Protein AF-A0A392NWN7-F1 (afdb_monomer)

Nearest PDB structures (foldseek):
  7k10-assembly1_A  TM=9.072E-01  e=2.361E-02  Homo sapiens
  6bcu-assembly1_B  TM=9.081E-01  e=3.824E-02  Homo sapiens
  7uxh-assembly1_C  TM=7.734E-01  e=1.458E-02  Homo sapiens
  7owg-assembly1_B-2  TM=7.508E-01  e=2.361E-02  Homo sapiens
  8era-assembly1_A  TM=7.576E-01  e=3.824E-02  Homo sapiens

Secondary structure (DSSP, 8-state):
-B-TTS--PPPTT----TTSSPBEEEEEEEEEEPSSTT--EEEEEEETTS-EEEEEE--SS--HHHHT-

Foldseek 3Di:
DADPQDDQDDDPVPDDDPPSGWHFPDWDPDWDFDDDPQRWIWIWTQTPVRDIDIDIDGDDPDPCVVVVD

Radius of gyration: 14.61 Å; Cα contacts (8 Å, |Δi|>4): 95; chains: 1; bounding box: 32×26×40 Å

Organism: NCBI:txid97028

Solvent-accessible surface area (backbone atoms only — not comparable to full-atom values): 4539 Å² total; per-residue (Å²): 104,70,40,90,78,59,91,73,82,86,52,92,85,73,69,79,57,91,82,77,59,52,27,60,69,47,65,56,98,61,70,47,75,42,90,58,99,62,50,34,33,39,39,38,36,33,33,67,79,73,49,77,44,73,42,78,52,75,56,82,92,67,68,63,72,72,75,68,110

Mean predicted aligned error: 3.62 Å

Sequence (69 aa):
VPVVTATISIDRSCQYHEGTFPYFKGLADSVMIMNGINAPKVVECLGSDGCRYRQLAKSGNDDLRQDAV

pLDDT: mean 93.41, std 4.89, range [77.81, 98.06]

InterPro domains:
  IPR000403 Phosphatidylinositol 3-/4-kinase, catalytic domain [PS50290] (27-69)
  IPR011009 Protein kinase-like domain superfamily [SSF56112] (17-68)
  IPR038980 Serine/threonine-protein kinase ATM, plant [PTHR37079] (1-69)

Structure (mmCIF, N/CA/C/O backbone):
data_AF-A0A392NWN7-F1
#
_entry.id   AF-A0A392NWN7-F1
#
loop_
_atom_site.group_PDB
_atom_site.id
_atom_site.type_symbol
_atom_site.label_atom_id
_atom_site.label_alt_id
_atom_site.label_comp_id
_atom_site.label_asym_id
_atom_site.label_entity_id
_atom_site.label_seq_id
_atom_site.pdbx_PDB_ins_code
_atom_site.Cartn_x
_atom_site.Cartn_y
_atom_site.Cartn_z
_atom_site.occupancy
_atom_site.B_iso_or_equiv
_atom_site.auth_seq_id
_atom_site.auth_comp_id
_atom_site.auth_asym_id
_atom_site.auth_atom_id
_atom_site.pdbx_PDB_model_num
ATOM 1 N N . VAL A 1 1 ? -2.083 -8.985 7.276 1.00 88.94 1 VAL A N 1
ATOM 2 C CA . VAL A 1 1 ? -1.193 -7.828 6.985 1.00 88.94 1 VAL A CA 1
ATOM 3 C C . VAL A 1 1 ? -2.007 -6.774 6.240 1.00 88.94 1 VAL A C 1
ATOM 5 O O . VAL A 1 1 ? -2.723 -7.180 5.330 1.00 88.94 1 VAL A O 1
ATOM 8 N N . PRO A 1 2 ? -1.982 -5.485 6.627 1.00 94.50 2 PRO A N 1
ATOM 9 C CA . PRO A 1 2 ? -2.764 -4.426 5.974 1.00 94.50 2 PRO A CA 1
ATOM 10 C C . PRO A 1 2 ? -2.313 -4.156 4.532 1.00 94.50 2 PRO A C 1
ATOM 12 O O . PRO A 1 2 ? -1.184 -4.472 4.153 1.00 94.50 2 PRO A O 1
ATOM 15 N N . VAL A 1 3 ? -3.179 -3.528 3.735 1.00 96.75 3 VAL A N 1
ATOM 16 C CA . VAL A 1 3 ? -2.793 -2.981 2.427 1.00 96.75 3 VAL A CA 1
ATOM 17 C C . VAL A 1 3 ? -2.106 -1.625 2.614 1.00 96.75 3 VAL A C 1
ATOM 19 O O . VAL A 1 3 ? -2.719 -0.682 3.098 1.00 96.75 3 VAL A O 1
ATOM 22 N N . VAL A 1 4 ? -0.839 -1.508 2.205 1.00 94.56 4 VAL A N 1
ATOM 23 C CA . VAL A 1 4 ? 0.017 -0.342 2.526 1.00 94.56 4 VAL A CA 1
ATOM 24 C C . VAL A 1 4 ? -0.431 0.991 1.917 1.0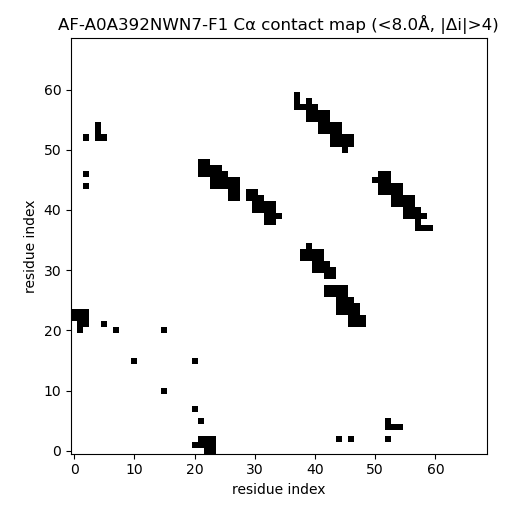0 94.56 4 VAL A C 1
ATOM 26 O O . VAL A 1 4 ? -0.075 2.042 2.433 1.00 94.56 4 VAL A O 1
ATOM 29 N N . THR A 1 5 ? -1.208 0.963 0.833 1.00 96.19 5 THR A N 1
ATOM 30 C CA . THR A 1 5 ? -1.763 2.165 0.185 1.00 96.19 5 THR A CA 1
ATOM 31 C C . THR A 1 5 ? -3.239 2.394 0.503 1.00 96.19 5 THR A C 1
ATOM 33 O O . THR A 1 5 ? -3.840 3.322 -0.035 1.00 96.19 5 THR A O 1
ATOM 36 N N . ALA A 1 6 ? -3.842 1.567 1.364 1.00 95.88 6 ALA A N 1
ATOM 37 C CA . ALA A 1 6 ? -5.191 1.819 1.845 1.00 95.88 6 ALA A CA 1
ATOM 38 C C . ALA A 1 6 ? -5.171 2.925 2.905 1.00 95.88 6 ALA A C 1
ATOM 40 O O . ALA A 1 6 ? -4.319 2.947 3.793 1.00 95.88 6 ALA A O 1
ATOM 41 N N . THR A 1 7 ? -6.144 3.829 2.841 1.00 94.25 7 THR A N 1
ATOM 42 C CA . THR A 1 7 ? -6.366 4.804 3.908 1.00 94.25 7 THR A CA 1
ATOM 43 C C . THR A 1 7 ? -7.022 4.100 5.091 1.00 94.25 7 THR A C 1
ATOM 45 O O . THR A 1 7 ? -8.161 3.651 4.992 1.00 94.25 7 THR A O 1
ATOM 48 N N . ILE A 1 8 ? -6.304 4.006 6.209 1.00 92.75 8 ILE A N 1
ATOM 49 C CA . ILE A 1 8 ? -6.804 3.423 7.458 1.00 92.75 8 ILE A CA 1
ATOM 50 C C . ILE A 1 8 ? -7.047 4.561 8.448 1.00 92.75 8 ILE A C 1
ATOM 52 O O . ILE A 1 8 ? -6.156 5.370 8.708 1.00 92.75 8 ILE A O 1
ATOM 56 N N . SER A 1 9 ? -8.261 4.645 8.990 1.00 92.25 9 SER A N 1
ATOM 57 C CA . SER A 1 9 ? -8.589 5.623 10.028 1.00 92.25 9 SER A CA 1
ATOM 58 C C . SER A 1 9 ? -7.854 5.304 11.330 1.00 92.25 9 SER A C 1
ATOM 60 O O . SER A 1 9 ? -7.726 4.144 11.714 1.00 92.25 9 SER A O 1
ATOM 62 N N . ILE A 1 10 ? -7.394 6.343 12.027 1.00 94.56 10 ILE A N 1
ATOM 63 C CA . ILE A 1 10 ? -6.720 6.191 13.318 1.00 94.56 10 ILE A CA 1
ATOM 64 C C . ILE A 1 10 ? -7.761 5.869 14.393 1.00 94.56 10 ILE A C 1
ATOM 66 O O . ILE A 1 10 ? -8.632 6.694 14.676 1.00 94.56 10 ILE A O 1
ATOM 70 N N . ASP A 1 11 ? -7.616 4.716 15.041 1.00 94.81 11 ASP A N 1
ATOM 71 C CA . ASP A 1 11 ? -8.328 4.396 16.275 1.00 94.81 11 ASP A CA 1
ATOM 72 C C . ASP A 1 11 ? -7.486 4.820 17.489 1.00 94.81 11 ASP A C 1
ATOM 74 O O . ASP A 1 11 ? -6.392 4.303 17.733 1.00 94.81 11 ASP A O 1
ATOM 78 N N . ARG A 1 12 ? -8.008 5.770 18.273 1.00 96.94 12 ARG A N 1
ATOM 79 C CA . ARG A 1 12 ? -7.346 6.299 19.480 1.00 96.94 12 ARG A CA 1
ATOM 80 C C . ARG A 1 12 ? -7.312 5.308 20.642 1.00 96.94 12 ARG A C 1
ATOM 82 O O . ARG A 1 12 ? -6.537 5.508 21.569 1.00 96.94 12 ARG A O 1
ATOM 89 N N . SER A 1 13 ? -8.133 4.262 20.605 1.00 97.25 13 SER A N 1
ATOM 90 C CA . SER A 1 13 ? -8.071 3.148 21.555 1.00 97.25 13 SER A CA 1
ATOM 91 C C . SER A 1 13 ? -6.940 2.160 21.237 1.00 97.25 13 SER A C 1
ATOM 93 O O . SER A 1 13 ? -6.692 1.229 22.008 1.00 97.25 13 SER A O 1
ATOM 95 N N . CYS A 1 14 ? -6.249 2.363 20.105 1.00 95.62 14 CYS A N 1
ATOM 96 C CA . CYS A 1 14 ? -5.220 1.480 19.564 1.00 95.62 14 CYS A CA 1
ATOM 97 C C . CYS A 1 14 ? -5.717 0.049 19.288 1.00 95.62 14 CYS A C 1
ATOM 99 O O . CYS A 1 14 ? -4.914 -0.884 19.269 1.00 95.62 14 CYS A O 1
ATOM 101 N N . GLN A 1 15 ? -7.022 -0.135 19.069 1.00 95.25 15 GLN A N 1
ATOM 102 C CA . GLN A 1 15 ? -7.615 -1.427 18.737 1.00 95.25 15 GLN A CA 1
ATOM 103 C C . GLN A 1 15 ? -7.819 -1.555 17.224 1.00 95.25 15 GLN A C 1
ATOM 105 O O . GLN A 1 15 ? -8.610 -0.847 16.615 1.00 95.25 15 GLN A O 1
ATOM 110 N N . TYR A 1 16 ? -7.123 -2.503 16.600 1.00 93.62 16 TYR A N 1
ATOM 111 C CA . TYR A 1 16 ? -7.255 -2.801 15.171 1.00 93.62 16 TYR A CA 1
ATOM 112 C C . TYR A 1 16 ? -7.616 -4.274 15.001 1.00 93.62 16 TYR A C 1
ATOM 114 O O . TYR A 1 16 ? -6.782 -5.103 14.635 1.00 93.62 16 TYR A O 1
ATOM 122 N N . HIS A 1 17 ? -8.854 -4.612 15.360 1.00 93.19 17 HIS A N 1
ATOM 123 C CA . HIS A 1 17 ? -9.361 -5.975 15.243 1.00 93.19 17 HIS A CA 1
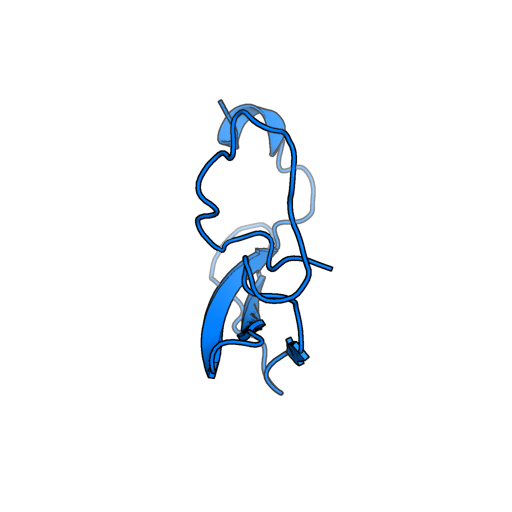ATOM 124 C C . HIS A 1 17 ? -9.437 -6.431 13.781 1.00 93.19 17 HIS A C 1
ATOM 126 O O . HIS A 1 17 ? -9.499 -5.631 12.847 1.00 93.19 17 HIS A O 1
ATOM 132 N N . GLU A 1 18 ? -9.450 -7.744 13.572 1.00 89.94 18 GLU A N 1
ATOM 133 C CA . GLU A 1 18 ? -9.652 -8.295 12.238 1.00 89.94 18 GLU A CA 1
ATOM 134 C C . GLU A 1 18 ? -10.974 -7.787 11.639 1.00 89.94 18 GLU A C 1
ATOM 136 O O . GLU A 1 18 ? -12.003 -7.733 12.311 1.00 89.94 18 GLU A O 1
ATOM 141 N N . GLY A 1 19 ? -10.931 -7.372 10.373 1.00 90.19 19 GLY A N 1
ATOM 142 C CA . GLY A 1 19 ? -12.085 -6.818 9.665 1.00 90.19 19 GLY A CA 1
ATOM 143 C C . GLY A 1 19 ? -12.295 -5.309 9.828 1.00 90.19 19 GLY A 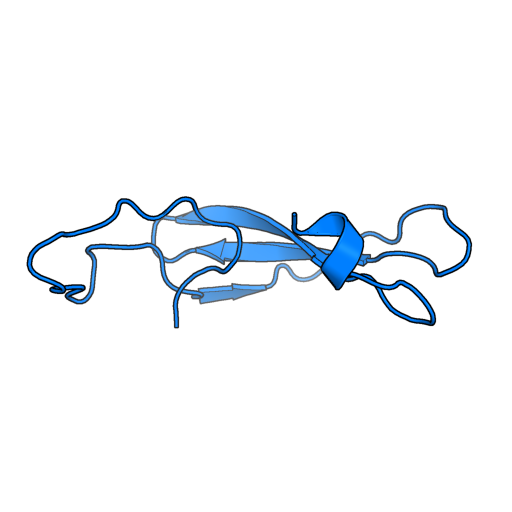C 1
ATOM 144 O O . GLY A 1 19 ? -13.113 -4.759 9.098 1.00 90.19 19 GLY A O 1
ATOM 145 N N . THR A 1 20 ? -11.552 -4.612 10.699 1.00 93.44 20 THR A N 1
ATOM 146 C CA . THR A 1 20 ? -11.667 -3.141 10.819 1.00 93.44 20 THR A CA 1
ATOM 147 C C . THR A 1 20 ? -10.857 -2.374 9.771 1.00 93.44 20 THR A C 1
ATOM 149 O O . THR A 1 20 ? -11.054 -1.175 9.591 1.00 93.44 20 THR A O 1
ATOM 152 N N . PHE A 1 21 ? -9.962 -3.055 9.054 1.00 95.19 21 PHE A N 1
ATOM 153 C CA . PHE A 1 21 ? -9.170 -2.497 7.961 1.00 95.19 21 PHE A CA 1
ATOM 154 C C . PHE A 1 21 ? -8.962 -3.540 6.851 1.00 95.19 21 PHE A C 1
ATOM 156 O O . PHE A 1 21 ? -8.967 -4.748 7.122 1.00 95.19 21 PHE A O 1
ATOM 163 N N . PRO A 1 22 ? -8.751 -3.104 5.596 1.00 96.88 22 PRO A N 1
ATOM 164 C CA . PRO A 1 22 ? -8.486 -4.013 4.492 1.00 96.88 22 PRO A CA 1
ATOM 165 C C . PRO A 1 22 ? -7.113 -4.676 4.646 1.00 96.88 22 PRO A C 1
ATOM 167 O O . PRO A 1 22 ? -6.080 -4.011 4.787 1.00 96.88 22 PRO A O 1
ATOM 170 N N . TYR A 1 23 ? -7.089 -6.005 4.580 1.00 95.38 23 TYR A N 1
ATOM 171 C CA . TYR A 1 23 ? -5.861 -6.791 4.563 1.00 95.38 23 TYR A CA 1
ATOM 172 C C . TYR A 1 23 ? -5.532 -7.295 3.157 1.00 95.38 23 TYR A C 1
ATOM 174 O O . TYR A 1 23 ? -6.398 -7.463 2.301 1.00 95.38 23 TYR A O 1
ATOM 182 N N . PHE A 1 24 ? -4.246 -7.530 2.925 1.00 96.19 24 PHE A N 1
ATOM 183 C CA . PHE A 1 24 ? -3.710 -8.057 1.678 1.00 96.19 24 PHE A CA 1
ATOM 184 C C . PHE A 1 24 ? -4.236 -9.477 1.417 1.00 96.19 24 PHE A C 1
ATOM 186 O O . PHE A 1 24 ? -3.946 -10.386 2.196 1.00 96.19 24 PHE A O 1
ATOM 193 N N . LYS A 1 25 ? -4.985 -9.676 0.325 1.00 97.19 25 LYS A N 1
ATOM 194 C CA . LYS A 1 25 ? -5.396 -11.006 -0.160 1.00 97.19 25 LYS A CA 1
ATOM 195 C C . LYS A 1 25 ? -4.475 -11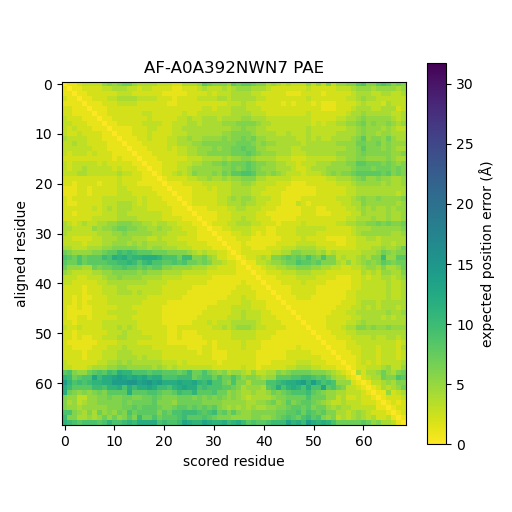.552 -1.249 1.00 97.19 25 LYS A C 1
ATOM 197 O O . LYS A 1 25 ? -4.352 -12.765 -1.374 1.00 97.19 25 LYS A O 1
ATOM 202 N N . GLY A 1 26 ? -3.835 -10.689 -2.033 1.00 96.88 26 GLY A N 1
ATOM 203 C CA . GLY A 1 26 ? -2.944 -11.115 -3.108 1.00 96.88 26 GLY A CA 1
ATOM 204 C C . GLY A 1 26 ? -2.551 -9.978 -4.039 1.00 96.88 26 GLY A C 1
ATOM 205 O O . GLY A 1 26 ? -2.870 -8.817 -3.792 1.00 96.88 26 GLY A O 1
ATOM 206 N N . LEU A 1 27 ? -1.878 -10.333 -5.130 1.00 97.75 27 LEU A N 1
ATOM 207 C CA . LEU A 1 27 ? -1.557 -9.426 -6.229 1.00 97.75 27 LEU A CA 1
ATOM 208 C C . LEU A 1 27 ? -2.371 -9.794 -7.466 1.00 97.75 27 LEU A C 1
ATOM 210 O O . LEU A 1 27 ? -2.757 -10.950 -7.640 1.00 97.75 27 LEU A O 1
ATOM 214 N N . ALA A 1 28 ? -2.600 -8.811 -8.331 1.00 97.25 28 ALA A N 1
ATOM 215 C CA . ALA A 1 28 ? -2.978 -9.083 -9.708 1.00 97.25 28 ALA A CA 1
ATOM 216 C C . ALA A 1 28 ? -1.874 -9.883 -10.428 1.00 97.25 28 ALA A C 1
ATOM 218 O O . ALA A 1 28 ? -0.715 -9.907 -10.013 1.00 97.25 28 ALA A O 1
ATOM 219 N N . ASP A 1 29 ? -2.249 -10.527 -11.525 1.00 97.50 29 ASP A N 1
ATOM 220 C CA . ASP A 1 29 ? -1.394 -11.397 -12.341 1.00 97.50 29 ASP A CA 1
ATOM 221 C C . ASP A 1 29 ? -0.388 -10.644 -13.226 1.00 97.50 29 ASP A C 1
ATOM 223 O O . ASP A 1 29 ? 0.470 -11.251 -13.867 1.00 97.50 29 ASP A O 1
ATOM 227 N N . SER A 1 30 ? -0.488 -9.318 -13.264 1.00 96.56 30 SER A N 1
ATOM 228 C CA . SER A 1 30 ? 0.282 -8.454 -14.143 1.00 96.56 30 SER A CA 1
ATOM 229 C C . SER A 1 30 ? 0.831 -7.237 -13.405 1.00 96.56 30 SER A C 1
ATOM 231 O O . SER A 1 30 ? 0.315 -6.784 -12.381 1.00 96.56 30 SER A O 1
ATOM 233 N N . VAL A 1 31 ? 1.925 -6.709 -13.951 1.00 97.31 31 VAL A N 1
ATOM 234 C CA . VAL A 1 31 ? 2.606 -5.503 -13.479 1.00 97.31 31 VAL A CA 1
ATOM 235 C C . VAL A 1 31 ? 2.716 -4.541 -14.652 1.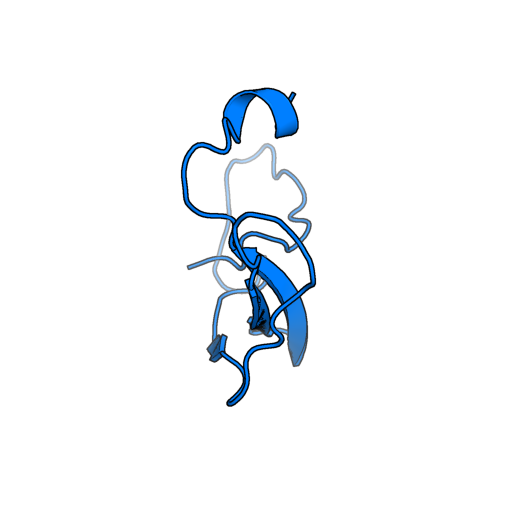00 97.31 31 VAL A C 1
ATOM 237 O O . VAL A 1 31 ? 3.064 -4.945 -15.761 1.00 97.31 31 VAL A O 1
ATOM 240 N N . MET A 1 32 ? 2.454 -3.259 -14.408 1.00 97.88 32 MET A N 1
ATOM 241 C CA . MET A 1 32 ? 2.652 -2.206 -15.402 1.00 97.88 32 MET A CA 1
ATOM 242 C C . MET A 1 32 ? 3.992 -1.511 -15.157 1.00 97.88 32 MET A C 1
ATOM 244 O O . MET A 1 32 ? 4.246 -0.997 -14.069 1.00 97.88 32 MET A O 1
ATOM 248 N N . ILE A 1 33 ? 4.849 -1.476 -16.176 1.00 96.69 33 ILE A N 1
ATOM 249 C CA . ILE A 1 33 ? 6.116 -0.738 -16.135 1.00 96.69 33 ILE A CA 1
ATOM 250 C C . ILE A 1 33 ? 5.867 0.686 -16.627 1.00 96.69 33 ILE A C 1
ATOM 252 O O . ILE A 1 33 ? 5.354 0.882 -17.727 1.00 96.69 33 ILE A O 1
ATOM 256 N N . MET A 1 34 ? 6.221 1.679 -15.814 1.00 94.75 34 MET A N 1
ATOM 257 C CA . MET A 1 34 ? 6.124 3.089 -16.182 1.00 94.75 34 MET A CA 1
ATOM 258 C C . MET A 1 34 ? 7.412 3.578 -16.843 1.00 94.75 34 MET A C 1
ATOM 260 O O . MET A 1 34 ? 8.507 3.090 -16.558 1.00 94.75 34 MET A O 1
ATOM 264 N N . ASN A 1 35 ? 7.280 4.609 -17.677 1.00 91.31 35 ASN A N 1
ATOM 265 C CA . ASN A 1 35 ? 8.429 5.343 -18.195 1.00 91.31 35 ASN A CA 1
ATOM 266 C C . ASN A 1 35 ? 9.163 6.068 -17.054 1.00 91.31 35 ASN A C 1
ATOM 268 O O . ASN A 1 35 ? 8.535 6.642 -16.165 1.00 91.31 35 ASN A O 1
ATOM 272 N N . GLY A 1 36 ? 10.495 6.067 -17.097 1.00 86.75 36 GLY A N 1
ATOM 273 C CA . GLY A 1 36 ? 11.354 6.733 -16.116 1.00 86.75 36 GLY A CA 1
ATOM 274 C C . GLY A 1 36 ? 12.731 6.077 -16.033 1.00 86.75 36 GLY A C 1
ATOM 275 O O . GLY A 1 36 ? 12.888 4.930 -16.446 1.00 86.75 36 GLY A O 1
ATOM 276 N N . ILE A 1 37 ? 13.718 6.794 -15.482 1.00 88.25 37 ILE A N 1
ATOM 277 C CA . ILE A 1 37 ? 15.125 6.346 -15.413 1.00 88.25 37 ILE A CA 1
ATOM 278 C C . ILE A 1 37 ? 15.242 4.965 -14.754 1.00 88.25 37 ILE A C 1
ATOM 280 O O . ILE A 1 37 ? 15.943 4.095 -15.259 1.00 88.25 37 ILE A O 1
ATOM 284 N N . ASN A 1 38 ? 14.493 4.742 -13.672 1.00 89.25 38 ASN A N 1
ATOM 285 C CA . ASN A 1 38 ? 14.548 3.503 -12.893 1.00 89.25 38 ASN A CA 1
ATOM 286 C C . ASN A 1 38 ? 13.421 2.504 -13.218 1.00 89.25 38 ASN A C 1
ATOM 288 O O . ASN A 1 38 ? 13.209 1.553 -12.463 1.00 89.25 38 ASN A O 1
ATOM 292 N N . ALA A 1 39 ? 12.684 2.710 -14.318 1.00 93.81 39 ALA A N 1
ATOM 293 C CA . ALA A 1 39 ? 11.538 1.891 -14.734 1.00 93.81 39 ALA A CA 1
ATOM 294 C C . ALA A 1 39 ? 10.587 1.516 -13.566 1.00 93.81 39 ALA A C 1
ATOM 296 O O . ALA A 1 39 ? 10.509 0.335 -13.188 1.00 93.81 39 ALA A O 1
ATOM 297 N N . PRO A 1 40 ? 9.893 2.496 -12.946 1.00 94.62 40 PRO A N 1
ATOM 298 C CA . PRO A 1 40 ? 8.997 2.248 -11.815 1.00 94.62 40 PRO A CA 1
ATOM 299 C C . PRO A 1 40 ? 7.906 1.227 -12.154 1.00 94.62 40 PRO A C 1
ATOM 301 O O . PRO A 1 40 ? 7.423 1.176 -13.285 1.00 94.62 40 PRO A O 1
ATOM 304 N N . LYS A 1 41 ? 7.504 0.412 -11.175 1.00 97.00 41 LYS A N 1
ATOM 305 C CA . LYS A 1 41 ? 6.549 -0.689 -11.373 1.00 97.00 41 LYS A CA 1
ATOM 306 C C . LYS A 1 41 ? 5.253 -0.402 -10.630 1.00 97.00 41 LYS A C 1
ATOM 308 O O . LYS A 1 41 ? 5.274 -0.224 -9.416 1.00 97.00 41 LYS A O 1
ATOM 313 N N . VAL A 1 42 ? 4.130 -0.388 -11.340 1.00 97.69 42 VAL A N 1
ATOM 314 C CA . VAL A 1 42 ? 2.803 -0.362 -10.723 1.00 97.69 42 VAL A CA 1
ATOM 315 C C . VAL A 1 42 ? 2.333 -1.794 -10.523 1.00 97.69 42 VAL A C 1
ATOM 317 O O . VAL A 1 42 ? 2.194 -2.552 -11.484 1.00 97.69 42 V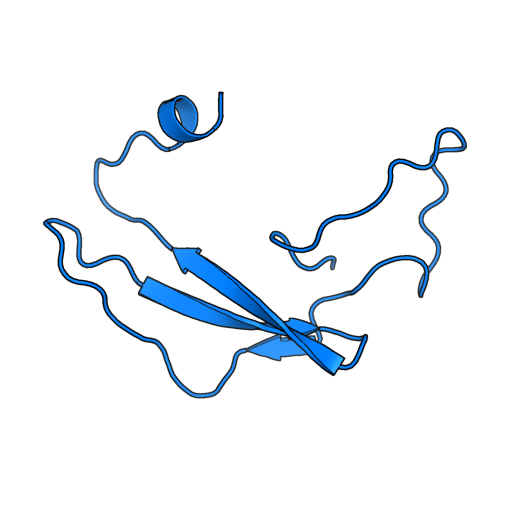AL A O 1
ATOM 320 N N . VAL A 1 43 ? 2.068 -2.135 -9.268 1.00 97.62 43 VAL A N 1
ATOM 321 C CA . VAL A 1 43 ? 1.501 -3.413 -8.843 1.00 97.62 43 VAL A CA 1
ATOM 322 C C . VAL A 1 43 ? 0.098 -3.159 -8.291 1.00 97.62 43 VAL A C 1
ATOM 324 O O . VAL A 1 43 ? -0.129 -2.170 -7.592 1.00 97.62 43 VAL A O 1
ATOM 327 N N . GLU A 1 44 ? -0.852 -4.040 -8.596 1.00 98.00 44 GLU A N 1
ATOM 328 C CA . GLU A 1 44 ? -2.197 -3.994 -8.017 1.00 98.00 44 GLU A CA 1
ATOM 329 C C . GLU A 1 44 ? -2.344 -5.037 -6.907 1.00 98.00 44 GLU A C 1
ATOM 331 O O . GLU A 1 44 ? -2.240 -6.238 -7.144 1.00 98.00 44 GLU A O 1
ATOM 336 N N . CYS A 1 45 ? -2.610 -4.566 -5.692 1.00 97.94 45 CYS A N 1
ATOM 337 C CA . CYS A 1 45 ? -2.946 -5.381 -4.533 1.00 97.94 45 CYS A CA 1
ATOM 338 C C . CYS A 1 45 ? -4.460 -5.631 -4.482 1.00 97.94 45 CYS A C 1
ATOM 340 O O . CYS A 1 45 ? -5.255 -4.699 -4.617 1.00 97.94 45 CYS A O 1
ATOM 342 N N . LEU A 1 46 ? -4.855 -6.881 -4.256 1.00 98.06 46 LEU A N 1
ATOM 343 C CA . LEU A 1 46 ? -6.234 -7.291 -4.020 1.00 98.06 46 LEU A CA 1
ATOM 344 C C . LEU A 1 46 ? -6.510 -7.231 -2.514 1.00 98.06 46 LEU A C 1
ATOM 346 O O . LEU A 1 46 ? -5.867 -7.939 -1.733 1.00 98.06 46 LEU A O 1
ATOM 350 N N . GLY A 1 47 ? -7.442 -6.376 -2.101 1.00 97.56 47 GLY A N 1
ATOM 351 C CA . GLY A 1 47 ? -7.819 -6.199 -0.703 1.00 97.56 47 GLY A CA 1
ATOM 352 C C . GLY A 1 47 ? -8.885 -7.175 -0.225 1.00 97.56 47 GLY A C 1
ATOM 353 O O . GLY A 1 47 ? -9.648 -7.758 -1.000 1.00 97.56 47 GLY A O 1
ATOM 354 N N . SER A 1 48 ? -8.964 -7.342 1.093 1.00 97.19 48 SER A N 1
ATOM 355 C CA . SER A 1 48 ? -9.968 -8.188 1.731 1.00 97.19 48 SER A CA 1
ATOM 356 C C . SER A 1 48 ? -11.403 -7.722 1.541 1.00 97.19 48 SER A C 1
ATOM 358 O O . SER A 1 48 ? -12.303 -8.562 1.536 1.00 97.19 48 SER A O 1
ATOM 360 N N . ASP A 1 49 ? -11.581 -6.424 1.340 1.00 95.88 49 ASP A N 1
ATOM 361 C CA . ASP A 1 49 ? -12.828 -5.708 1.081 1.00 95.88 49 ASP A CA 1
ATOM 362 C C . ASP A 1 49 ? -13.285 -5.777 -0.389 1.00 95.88 49 ASP A C 1
ATOM 364 O O . ASP A 1 49 ? -14.330 -5.237 -0.737 1.00 95.88 49 ASP A O 1
ATOM 368 N N . GLY A 1 50 ? -12.522 -6.457 -1.253 1.00 96.25 50 GLY A N 1
ATOM 369 C CA . GLY A 1 50 ? -12.810 -6.570 -2.684 1.00 96.25 50 GLY A CA 1
ATOM 370 C C . GLY A 1 50 ? -12.290 -5.398 -3.519 1.00 96.25 50 GLY A C 1
ATOM 371 O O . GLY A 1 50 ? -12.443 -5.415 -4.741 1.00 96.25 50 GLY A O 1
ATOM 372 N N . CYS A 1 51 ? -11.639 -4.410 -2.901 1.00 97.06 51 CYS A N 1
ATOM 373 C CA . CYS A 1 51 ? -11.027 -3.294 -3.611 1.00 97.06 51 CYS A CA 1
ATOM 374 C C . CYS A 1 51 ? -9.668 -3.679 -4.213 1.00 97.06 51 CYS A C 1
ATOM 376 O O . CYS A 1 51 ? -8.966 -4.577 -3.737 1.00 97.06 51 CYS A O 1
ATOM 378 N N . ARG A 1 52 ? -9.273 -2.956 -5.267 1.00 97.50 52 ARG A N 1
ATOM 379 C CA . ARG A 1 52 ? -7.941 -3.047 -5.881 1.00 97.50 52 ARG A CA 1
ATOM 380 C C . ARG A 1 52 ? -7.147 -1.795 -5.536 1.00 97.50 52 ARG A C 1
ATOM 382 O O . ARG A 1 52 ? -7.606 -0.680 -5.773 1.00 97.50 52 ARG A O 1
ATOM 389 N N . TYR A 1 53 ? -5.946 -1.981 -5.006 1.00 97.94 53 TYR A N 1
ATOM 390 C CA . TYR A 1 53 ? -5.086 -0.902 -4.537 1.00 97.94 53 TYR A CA 1
ATOM 391 C C . TYR A 1 53 ? -3.811 -0.857 -5.362 1.00 97.94 53 TYR A C 1
ATOM 393 O O . TYR A 1 53 ? -3.003 -1.785 -5.330 1.00 97.94 53 TYR A O 1
ATOM 401 N N . ARG A 1 54 ? -3.608 0.241 -6.091 1.00 97.44 54 ARG A N 1
ATOM 402 C CA . ARG A 1 54 ? -2.365 0.460 -6.836 1.00 97.44 54 ARG A CA 1
ATOM 403 C C . ARG A 1 54 ? -1.233 0.830 -5.886 1.00 97.44 54 ARG A C 1
ATOM 405 O O . ARG A 1 54 ? -1.420 1.600 -4.944 1.00 97.44 54 ARG A O 1
ATOM 412 N N . GLN A 1 55 ? -0.061 0.280 -6.160 1.00 96.69 55 GLN A N 1
ATOM 413 C CA . GLN A 1 55 ? 1.179 0.511 -5.431 1.00 96.69 55 GLN A CA 1
ATOM 414 C C . GLN A 1 55 ? 2.280 0.790 -6.448 1.00 96.69 55 GLN A C 1
ATOM 416 O O . GLN A 1 55 ? 2.413 0.054 -7.425 1.00 96.69 55 GLN A O 1
ATOM 421 N N . LEU A 1 56 ? 3.056 1.852 -6.233 1.00 95.31 56 LEU A N 1
ATOM 422 C CA . LEU A 1 56 ? 4.202 2.182 -7.073 1.00 95.31 56 LEU A CA 1
ATOM 423 C C . LEU A 1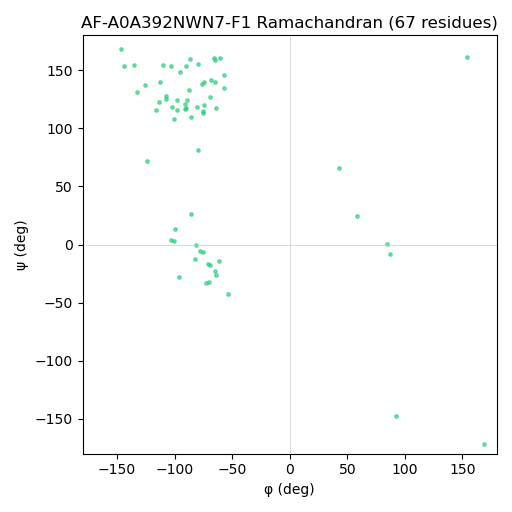 56 ? 5.482 1.719 -6.376 1.00 95.31 56 LEU A C 1
ATOM 425 O O . LEU A 1 56 ? 5.913 2.319 -5.395 1.00 95.31 56 LEU A O 1
ATOM 429 N N . ALA A 1 57 ? 6.098 0.663 -6.895 1.00 94.31 57 ALA A N 1
ATOM 430 C CA . ALA A 1 57 ? 7.407 0.209 -6.460 1.00 94.31 57 ALA A CA 1
ATOM 431 C C . ALA A 1 57 ? 8.497 0.973 -7.230 1.00 94.31 57 ALA A C 1
ATOM 433 O O . ALA A 1 57 ? 8.681 0.784 -8.440 1.00 94.31 57 ALA A O 1
ATOM 434 N N . LYS A 1 58 ? 9.206 1.846 -6.511 1.00 92.25 58 LYS A N 1
ATOM 435 C CA . LYS A 1 58 ? 10.410 2.550 -6.970 1.00 92.25 58 LYS A CA 1
ATOM 436 C C . LYS A 1 58 ? 11.664 1.793 -6.513 1.00 92.25 58 LYS A C 1
ATOM 438 O O . LYS A 1 58 ? 11.655 1.131 -5.479 1.00 92.25 58 LYS A O 1
ATOM 443 N N . SER A 1 59 ? 12.731 1.862 -7.301 1.00 85.31 59 SER A N 1
ATOM 444 C CA . SER A 1 59 ? 14.000 1.158 -7.067 1.00 85.31 59 SER A CA 1
ATOM 445 C C . SER A 1 59 ? 15.172 2.003 -7.565 1.00 85.31 59 SER A C 1
ATOM 447 O O . SER A 1 59 ? 14.957 2.949 -8.313 1.00 85.31 59 SER A O 1
ATOM 449 N N . GLY A 1 60 ? 16.408 1.630 -7.230 1.00 86.94 60 GLY A N 1
ATOM 450 C CA . GLY A 1 60 ? 17.608 2.366 -7.645 1.00 86.94 60 GLY A CA 1
ATOM 451 C C . GLY A 1 60 ? 18.021 3.413 -6.610 1.00 86.94 60 GLY A C 1
ATOM 452 O O . GLY A 1 60 ? 17.814 3.208 -5.419 1.00 86.94 60 GLY A O 1
ATOM 453 N N . ASN A 1 61 ? 18.599 4.527 -7.064 1.00 84.38 61 ASN A N 1
ATOM 454 C CA . ASN A 1 61 ? 19.076 5.620 -6.202 1.00 84.38 61 ASN A CA 1
ATOM 455 C C . ASN A 1 61 ? 17.975 6.643 -5.840 1.00 84.38 61 ASN A C 1
ATOM 457 O O . ASN A 1 61 ? 18.278 7.807 -5.585 1.00 84.38 61 ASN A O 1
ATOM 461 N N . ASP A 1 62 ? 16.706 6.229 -5.834 1.00 81.56 62 ASP A N 1
ATOM 462 C CA . ASP A 1 62 ? 15.592 7.092 -5.429 1.00 81.56 62 ASP A CA 1
ATOM 463 C C . ASP A 1 62 ? 15.591 7.244 -3.891 1.00 81.56 62 ASP A C 1
ATOM 465 O O . ASP A 1 62 ? 15.367 6.269 -3.169 1.00 81.56 62 ASP A O 1
ATOM 469 N N . ASP A 1 63 ? 15.816 8.457 -3.364 1.00 84.50 63 ASP A N 1
ATOM 470 C CA . ASP A 1 63 ? 15.678 8.737 -1.921 1.00 84.50 63 ASP A CA 1
ATOM 471 C C . ASP A 1 63 ? 14.201 8.930 -1.548 1.00 84.50 63 ASP A C 1
ATOM 473 O O . ASP A 1 63 ? 13.704 10.047 -1.403 1.00 84.50 63 ASP A O 1
ATOM 477 N N . LEU A 1 64 ? 13.494 7.813 -1.361 1.00 86.25 64 LEU A N 1
ATOM 478 C CA . LEU A 1 64 ? 12.063 7.798 -1.027 1.00 86.25 64 LEU A CA 1
ATOM 479 C C . LEU A 1 64 ? 11.721 8.484 0.299 1.00 86.25 64 LEU A C 1
ATOM 481 O O . LEU A 1 64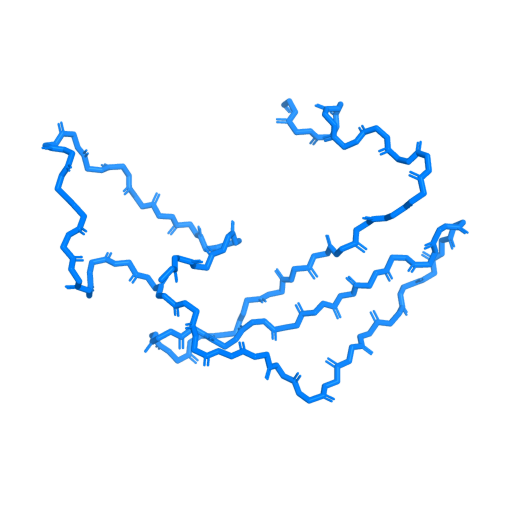 ? 10.553 8.757 0.556 1.00 86.25 64 LEU A O 1
ATOM 485 N N . ARG A 1 65 ? 12.711 8.771 1.151 1.00 89.44 65 ARG A N 1
ATOM 486 C CA . ARG 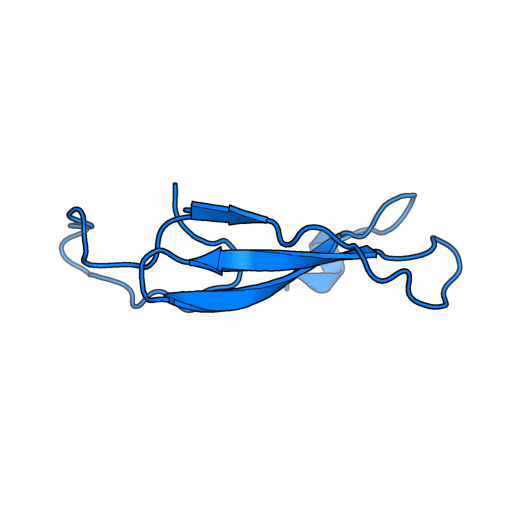A 1 65 ? 12.464 9.495 2.403 1.00 89.44 65 ARG A CA 1
ATOM 487 C C . ARG A 1 65 ? 12.099 10.950 2.138 1.00 89.44 65 ARG A C 1
ATOM 489 O O . ARG A 1 65 ? 11.321 11.502 2.902 1.00 89.44 65 ARG A O 1
ATOM 496 N N . GLN A 1 66 ? 12.644 11.558 1.080 1.00 85.50 66 GLN A N 1
ATOM 497 C CA . GLN A 1 66 ? 12.302 12.933 0.702 1.00 85.50 66 GLN A CA 1
ATOM 498 C C . GLN A 1 66 ? 10.902 13.020 0.090 1.00 85.50 66 GLN A C 1
ATOM 500 O O . GLN A 1 66 ? 10.200 13.997 0.320 1.00 85.50 66 GLN A O 1
ATOM 505 N N . ASP A 1 67 ? 10.479 11.976 -0.625 1.00 81.69 67 ASP A N 1
ATOM 506 C CA . ASP A 1 67 ? 9.132 11.874 -1.201 1.00 81.69 67 ASP A CA 1
ATOM 507 C C . ASP A 1 67 ? 8.032 11.694 -0.131 1.00 81.69 67 ASP A C 1
ATOM 509 O O . ASP A 1 67 ? 6.853 11.864 -0.433 1.00 81.69 67 ASP A O 1
ATOM 513 N N . ALA A 1 68 ? 8.397 11.296 1.093 1.00 82.25 68 ALA A N 1
ATOM 514 C CA . ALA A 1 68 ? 7.468 10.890 2.151 1.00 82.25 68 ALA A CA 1
ATOM 515 C C . ALA A 1 68 ? 7.184 11.971 3.215 1.00 82.25 68 ALA A C 1
ATOM 517 O O . ALA A 1 68 ? 6.500 11.670 4.196 1.00 82.25 68 ALA A O 1
ATOM 518 N N . VAL A 1 69 ? 7.737 13.179 3.056 1.00 77.81 69 VAL A N 1
ATOM 519 C CA . VAL A 1 69 ? 7.540 14.319 3.976 1.00 77.81 69 VAL A CA 1
ATOM 520 C C . VAL A 1 69 ? 6.217 15.030 3.715 1.00 77.81 69 VAL A C 1
ATOM 522 O O . VAL A 1 69 ? 5.867 15.217 2.529 1.00 77.81 69 VAL A O 1
#